Protein AF-A0A4U6CGH5-F1 (afdb_monomer)

Radius of gyration: 20.41 Å; Cα contacts (8 Å, |Δi|>4): 209; chains: 1; bounding box: 40×56×72 Å

Secondary structure (DSSP, 8-state):
--------------------GGG-EEEE-TTSS-EEEE-SS-EESSTTEEEEETT----SSSEEEEEEEEEEEEETTEEEEEEEEEEEEEE-SSS-SEEEEEETTPPPEEEEETT-

Foldseek 3Di:
DDDDDDDDPPPPPPDPLPFAPVVADWWAFPVNPWIWGQDPQGIATDPFKDWDWPVDGDRDQFDKTKIWIWGWDDDPPDIDTHDTWIKIWGGDDDPPQWIWIAIHPRDTTIIGHPVD

Nearest PDB structures (foldseek):
  2p0w-assembly1_A  TM=4.109E-01  e=3.670E+00  Homo sapiens

Mean predicted aligned error: 9.5 Å

Sequence (116 aa):
MTYAVVIIALLMGTLPAAAAAWLDGEWCDPRKEERLLIDGYGLGFNEHTICEWSQGRPGGETFDTTASCANVYQNGDETVRMDERTVRLRAEGASVETIFVSVGDGEPVPFARCDG

Solvent-accessible surface area (backbone atoms only — not comparable to full-atom values): 6967 Å² total; per-residue (Å²): 139,84,84,83,83,82,82,82,77,80,79,79,73,80,71,76,78,66,63,35,69,88,65,47,47,56,28,18,36,90,81,67,81,48,45,39,42,28,53,99,86,40,44,31,63,51,102,39,34,51,32,45,57,75,81,56,78,69,53,59,57,57,46,76,50,45,25,50,29,28,37,51,45,79,59,87,97,42,81,46,78,44,76,78,40,48,34,40,44,35,30,85,44,95,75,68,62,51,37,35,40,21,57,62,93,46,76,72,43,59,24,28,50,61,93,106

Structure (mmCIF, N/CA/C/O backbone):
data_AF-A0A4U6CGH5-F1
#
_entry.id   AF-A0A4U6CGH5-F1
#
loop_
_atom_site.group_PDB
_atom_site.id
_atom_site.type_symbol
_atom_site.label_atom_id
_atom_site.label_alt_id
_atom_site.label_comp_id
_atom_site.label_asym_id
_atom_site.label_entity_id
_atom_site.label_seq_id
_atom_site.pdbx_PDB_ins_code
_atom_site.Cartn_x
_atom_site.Cartn_y
_atom_site.Cartn_z
_atom_site.occupancy
_atom_site.B_iso_or_equiv
_atom_si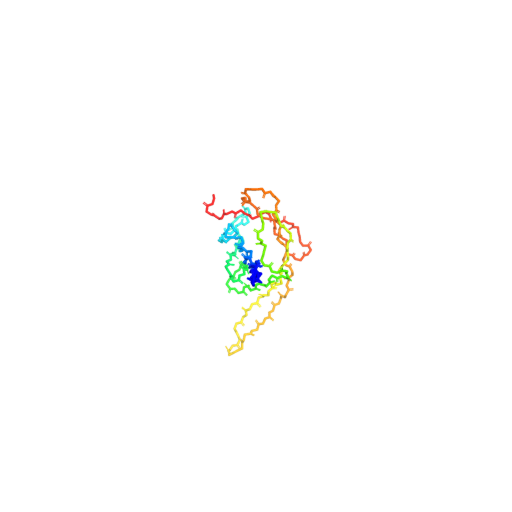te.auth_seq_id
_atom_site.auth_comp_id
_atom_site.auth_asym_id
_atom_site.auth_atom_id
_atom_site.pdbx_PDB_model_num
ATOM 1 N N . MET A 1 1 ? -22.489 -44.565 -46.464 1.00 44.12 1 MET A N 1
ATOM 2 C CA . MET A 1 1 ? -21.392 -43.579 -46.385 1.00 44.12 1 MET A CA 1
ATOM 3 C C . MET A 1 1 ? -21.778 -42.603 -45.293 1.00 44.12 1 MET A C 1
ATOM 5 O O . MET A 1 1 ? -22.687 -41.814 -45.503 1.00 44.12 1 MET A O 1
ATOM 9 N N . THR A 1 2 ? -21.204 -42.755 -44.103 1.00 47.91 2 THR A N 1
ATOM 10 C CA . THR A 1 2 ? -21.600 -41.992 -42.911 1.00 47.91 2 THR A CA 1
ATOM 11 C C . THR A 1 2 ? -20.421 -41.113 -42.526 1.00 47.91 2 THR A C 1
ATOM 13 O O . THR A 1 2 ? -19.368 -41.630 -42.163 1.00 47.91 2 THR A O 1
ATOM 16 N N . TYR A 1 3 ? -20.573 -39.798 -42.670 1.00 48.09 3 TYR A N 1
ATOM 17 C CA . TYR A 1 3 ? -19.563 -38.823 -42.271 1.00 48.09 3 TYR A CA 1
ATOM 18 C C . TYR A 1 3 ? -19.736 -38.531 -40.778 1.00 48.09 3 TYR A C 1
ATOM 20 O O . TYR A 1 3 ? -20.757 -37.984 -40.369 1.00 48.09 3 TYR A O 1
ATOM 28 N N . ALA A 1 4 ? -18.757 -38.919 -39.964 1.00 50.69 4 ALA A N 1
ATOM 29 C CA . ALA A 1 4 ? -18.673 -38.493 -38.573 1.00 50.69 4 ALA A CA 1
ATOM 30 C C . ALA A 1 4 ? -18.013 -37.108 -38.527 1.00 50.69 4 ALA A C 1
ATOM 32 O O . ALA A 1 4 ? -16.835 -36.965 -38.850 1.00 50.69 4 ALA A O 1
ATOM 33 N N . VAL A 1 5 ? -18.779 -36.083 -38.152 1.00 58.16 5 VAL A N 1
ATOM 34 C CA . VAL A 1 5 ? -18.254 -34.747 -37.849 1.00 58.16 5 VAL A CA 1
ATOM 35 C C . VAL A 1 5 ? -17.767 -34.763 -36.403 1.00 58.16 5 VAL A C 1
ATOM 37 O O . VAL A 1 5 ? -18.566 -34.877 -35.477 1.00 58.16 5 VAL A O 1
ATOM 40 N N . VAL A 1 6 ? -16.452 -34.675 -36.205 1.00 55.59 6 VAL A N 1
ATOM 41 C CA . VAL A 1 6 ? -15.850 -34.485 -34.881 1.00 55.59 6 VAL A CA 1
ATOM 42 C C . VAL A 1 6 ? -15.797 -32.984 -34.608 1.00 55.59 6 VAL A C 1
ATOM 44 O O . VAL A 1 6 ? -15.007 -32.265 -35.213 1.00 55.59 6 VAL A O 1
ATOM 47 N N . ILE A 1 7 ? -16.657 -32.503 -33.710 1.00 61.62 7 ILE A N 1
ATOM 48 C CA . ILE A 1 7 ? -16.594 -31.135 -33.186 1.00 61.62 7 ILE A CA 1
ATOM 49 C C . ILE A 1 7 ? -15.594 -31.144 -32.027 1.00 61.62 7 ILE A C 1
ATOM 51 O O . ILE A 1 7 ? -15.894 -31.644 -30.944 1.00 61.62 7 ILE A O 1
ATOM 55 N N . ILE A 1 8 ? -14.392 -30.616 -32.257 1.00 59.19 8 ILE A N 1
ATOM 56 C CA . ILE A 1 8 ? -13.414 -30.366 -31.193 1.00 59.19 8 ILE A CA 1
ATOM 57 C C . ILE A 1 8 ? -13.818 -29.057 -30.513 1.00 59.19 8 ILE A C 1
ATOM 59 O O . ILE A 1 8 ? -13.588 -27.971 -31.041 1.00 59.19 8 ILE A O 1
ATOM 63 N N . ALA A 1 9 ? -14.449 -29.162 -29.347 1.00 57.78 9 ALA A N 1
ATOM 64 C CA . ALA A 1 9 ? -14.668 -28.022 -28.470 1.00 57.78 9 ALA A CA 1
ATOM 65 C C . ALA A 1 9 ? -13.324 -27.627 -27.836 1.00 57.78 9 ALA A C 1
ATOM 67 O O . ALA A 1 9 ? -12.821 -28.321 -26.952 1.00 57.78 9 ALA A O 1
ATOM 68 N N . LEU A 1 10 ? -12.725 -26.524 -28.298 1.00 59.91 10 LEU A N 1
ATOM 69 C CA . LEU A 1 10 ? -11.630 -25.879 -27.577 1.00 59.91 10 LEU A CA 1
ATOM 70 C C . LEU A 1 10 ? -12.188 -25.304 -26.270 1.00 59.91 10 LEU A C 1
ATOM 72 O O . LEU A 1 10 ? -12.779 -24.226 -26.247 1.00 59.91 10 LEU A O 1
ATOM 76 N N . LEU A 1 11 ? -11.981 -26.033 -25.176 1.00 59.84 11 LEU A N 1
ATOM 77 C CA . LEU A 1 11 ? -12.036 -25.497 -23.822 1.00 59.84 11 LEU A CA 1
ATOM 78 C C . LEU A 1 11 ? -10.886 -24.491 -23.681 1.00 59.84 11 LEU A C 1
ATOM 80 O O . LEU A 1 11 ? -9.773 -24.853 -23.304 1.00 59.84 11 LEU A O 1
ATOM 84 N N . MET A 1 12 ? -11.138 -23.228 -24.024 1.00 57.78 12 MET A N 1
ATOM 85 C CA . MET A 1 12 ? -10.270 -22.121 -23.627 1.00 57.78 12 MET A CA 1
ATOM 86 C C . MET A 1 12 ? -10.426 -21.937 -22.116 1.00 57.78 12 MET A C 1
ATOM 88 O O . MET A 1 12 ? -11.230 -21.134 -21.651 1.00 57.78 12 MET A O 1
ATOM 92 N N . GLY A 1 13 ? -9.708 -22.753 -21.345 1.00 49.28 13 GLY A N 1
ATOM 93 C CA . GLY A 1 13 ? -9.564 -22.548 -19.913 1.00 49.28 13 GLY A CA 1
ATOM 94 C C . GLY A 1 13 ? -8.902 -21.195 -19.689 1.00 49.28 13 GLY A C 1
ATOM 95 O O . GLY A 1 13 ? -7.764 -20.983 -20.103 1.00 49.28 13 GLY A O 1
ATOM 96 N N . THR A 1 14 ? -9.622 -20.269 -19.062 1.00 56.81 14 THR A N 1
ATOM 97 C CA . THR A 1 14 ? -9.042 -19.040 -18.529 1.00 56.81 14 THR A CA 1
ATOM 98 C C . THR A 1 14 ? -8.026 -19.449 -17.470 1.00 56.81 14 THR A C 1
ATOM 100 O O . THR A 1 14 ? -8.405 -19.882 -16.381 1.00 56.81 14 THR A O 1
ATOM 103 N N . LEU A 1 15 ? -6.738 -19.386 -17.803 1.00 53.56 15 LEU A N 1
ATOM 104 C CA . LEU A 1 15 ? -5.689 -19.551 -16.806 1.00 53.56 15 LEU A CA 1
ATOM 105 C C . LEU A 1 15 ? -5.895 -18.468 -15.738 1.00 53.56 15 LEU A C 1
ATOM 107 O O . LEU A 1 15 ? -6.133 -17.313 -16.105 1.00 53.56 15 LEU A O 1
ATOM 111 N N . PRO A 1 16 ? -5.840 -18.811 -14.439 1.00 55.09 16 PRO A N 1
ATOM 112 C CA . PRO A 1 16 ? -5.850 -17.795 -13.403 1.00 55.09 16 PRO A CA 1
ATOM 113 C C . PRO A 1 16 ? -4.658 -16.881 -13.675 1.00 55.09 16 PRO A C 1
ATOM 115 O O . PRO A 1 16 ? -3.531 -17.359 -13.820 1.00 55.09 16 PRO A O 1
ATOM 118 N N . ALA A 1 17 ? -4.916 -15.580 -13.814 1.00 55.75 17 ALA A N 1
ATOM 119 C CA . ALA A 1 17 ? -3.850 -14.597 -13.876 1.00 55.75 17 ALA A CA 1
ATOM 120 C C . ALA A 1 17 ? -3.008 -14.797 -12.614 1.00 55.75 17 ALA A C 1
ATOM 122 O O . ALA A 1 17 ? -3.509 -14.620 -11.503 1.00 55.75 17 ALA A O 1
ATOM 123 N N . ALA A 1 18 ? -1.775 -15.275 -12.783 1.00 60.00 18 ALA A N 1
ATOM 124 C CA . ALA A 1 18 ? -0.874 -15.465 -11.666 1.00 60.00 18 ALA A CA 1
ATOM 125 C C . ALA A 1 18 ? -0.716 -14.103 -10.989 1.00 60.00 18 ALA A C 1
ATOM 127 O O . ALA A 1 18 ? -0.261 -13.144 -11.615 1.00 60.00 18 ALA A O 1
ATOM 128 N N . ALA A 1 19 ? -1.164 -14.007 -9.739 1.00 65.06 19 ALA A N 1
ATOM 129 C CA . ALA A 1 19 ? -0.911 -12.839 -8.917 1.00 65.06 19 ALA A CA 1
ATOM 130 C C . ALA A 1 19 ? 0.594 -12.536 -8.928 1.00 65.06 19 ALA A C 1
ATOM 132 O O . ALA A 1 19 ? 1.412 -13.458 -8.942 1.00 65.06 19 ALA A O 1
ATOM 133 N N . ALA A 1 20 ? 0.956 -11.253 -8.938 1.00 77.25 20 ALA A N 1
ATOM 134 C CA . ALA A 1 20 ? 2.343 -10.811 -9.000 1.00 77.25 20 ALA A CA 1
ATOM 135 C C . ALA A 1 20 ? 3.150 -11.323 -7.792 1.00 77.25 20 ALA A C 1
ATOM 137 O O . ALA A 1 20 ? 3.164 -10.680 -6.743 1.00 77.25 20 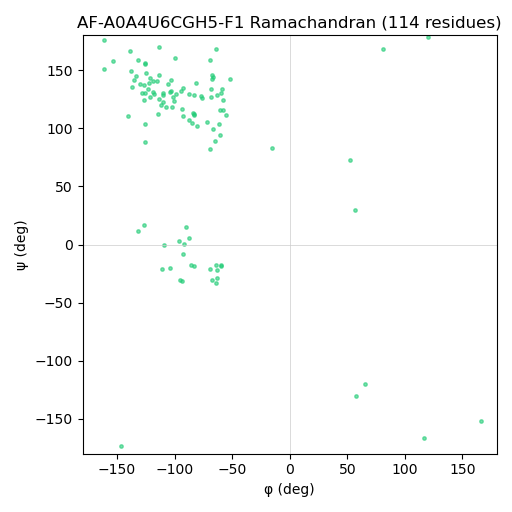ALA A O 1
ATOM 138 N N . ALA A 1 21 ? 3.830 -12.465 -7.934 1.00 83.38 21 ALA A N 1
ATOM 139 C CA . ALA A 1 21 ? 4.712 -13.019 -6.901 1.00 83.38 21 ALA A CA 1
ATOM 140 C C . ALA A 1 21 ? 5.893 -12.082 -6.606 1.00 83.38 21 ALA A C 1
ATOM 142 O O . ALA A 1 21 ? 6.388 -12.012 -5.488 1.00 83.38 21 ALA A O 1
ATOM 143 N N . TRP A 1 22 ? 6.309 -11.298 -7.605 1.00 85.62 22 TRP A N 1
ATOM 144 C CA . TRP A 1 22 ? 7.342 -10.280 -7.446 1.00 85.62 22 TRP A CA 1
ATOM 145 C C . TRP A 1 22 ? 6.941 -9.164 -6.480 1.00 85.62 22 TRP A C 1
ATOM 147 O O . TRP A 1 22 ? 7.825 -8.442 -6.048 1.00 85.62 22 TRP A O 1
ATOM 157 N N . LEU A 1 23 ? 5.654 -8.989 -6.160 1.00 89.25 23 LEU A N 1
ATOM 158 C CA . LEU A 1 23 ? 5.183 -7.958 -5.232 1.00 89.25 23 LEU A CA 1
ATOM 159 C C . LEU A 1 23 ? 5.253 -8.433 -3.766 1.00 89.25 23 LEU A C 1
ATOM 161 O O . LEU A 1 23 ? 5.256 -7.606 -2.856 1.00 89.25 23 LEU A O 1
ATOM 165 N N . ASP A 1 24 ? 5.367 -9.745 -3.530 1.00 91.19 24 ASP A N 1
ATOM 166 C CA . ASP A 1 24 ? 5.417 -10.323 -2.184 1.00 91.19 24 ASP A CA 1
ATOM 167 C C . ASP A 1 24 ? 6.694 -9.943 -1.432 1.00 91.19 24 ASP A C 1
ATOM 169 O O . ASP A 1 24 ? 7.769 -9.827 -2.021 1.00 91.19 24 ASP A O 1
ATOM 173 N N . GLY A 1 25 ? 6.589 -9.777 -0.117 1.00 92.06 25 GLY A N 1
ATOM 174 C CA . GLY A 1 25 ? 7.692 -9.506 0.802 1.00 92.06 25 GLY A CA 1
ATOM 175 C C . GLY A 1 25 ? 7.585 -8.152 1.499 1.00 92.06 25 GLY A C 1
ATOM 176 O O . GLY A 1 25 ? 6.538 -7.502 1.493 1.00 92.06 25 GLY A O 1
ATOM 177 N N . GLU A 1 26 ? 8.690 -7.748 2.123 1.00 94.38 26 GLU A N 1
ATOM 178 C CA . GLU A 1 26 ? 8.777 -6.509 2.893 1.00 94.38 26 GLU A CA 1
ATOM 179 C C . GLU A 1 26 ? 9.272 -5.348 2.026 1.00 94.38 26 GLU A C 1
ATOM 181 O O . GLU A 1 26 ? 10.248 -5.458 1.271 1.00 94.38 26 GLU A O 1
ATOM 186 N N . TRP A 1 27 ? 8.589 -4.220 2.172 1.00 94.12 27 TRP A N 1
ATOM 187 C CA . TRP A 1 27 ? 8.908 -2.955 1.542 1.00 94.12 27 TRP A CA 1
ATOM 188 C C . TRP A 1 27 ? 9.077 -1.894 2.629 1.00 94.12 27 TRP A C 1
ATOM 190 O O . TRP A 1 27 ? 8.253 -1.801 3.534 1.00 94.12 27 TRP A O 1
ATOM 200 N N . CYS A 1 28 ? 10.131 -1.096 2.552 1.00 94.69 28 CYS A N 1
ATOM 201 C CA . CYS A 1 28 ? 10.492 -0.105 3.555 1.00 94.69 28 CYS A CA 1
ATOM 202 C C . CYS A 1 28 ? 10.479 1.289 2.936 1.00 94.69 28 CYS A C 1
ATOM 204 O O . CYS A 1 28 ? 10.932 1.475 1.802 1.00 94.69 28 CYS A O 1
ATOM 206 N N . ASP A 1 29 ? 9.998 2.267 3.697 1.00 93.75 29 ASP A N 1
ATOM 207 C CA . ASP A 1 29 ? 10.149 3.674 3.345 1.00 93.75 29 ASP A CA 1
ATOM 208 C C . ASP A 1 29 ? 11.645 4.084 3.351 1.00 93.75 29 ASP A C 1
ATOM 210 O O . ASP A 1 29 ? 12.499 3.355 3.877 1.00 93.75 29 ASP A O 1
ATOM 214 N N . PRO A 1 30 ? 12.012 5.266 2.820 1.00 91.19 30 PRO A N 1
ATOM 215 C CA . PRO A 1 30 ? 13.413 5.672 2.703 1.00 91.19 30 PRO A CA 1
ATOM 216 C C . PRO A 1 30 ? 14.123 5.824 4.052 1.00 91.19 30 PRO A C 1
ATOM 218 O O . PRO A 1 30 ? 15.354 5.786 4.103 1.00 91.19 30 PRO A O 1
ATOM 221 N N . ARG A 1 31 ? 13.371 6.019 5.143 1.00 92.06 31 ARG A N 1
ATOM 222 C CA . ARG A 1 31 ? 13.907 6.159 6.501 1.00 92.06 31 ARG A CA 1
ATOM 223 C C . ARG A 1 31 ? 13.959 4.830 7.258 1.00 92.06 31 ARG A C 1
ATOM 225 O O . ARG A 1 31 ? 14.570 4.794 8.324 1.00 92.06 31 ARG A O 1
ATOM 232 N N . LYS A 1 32 ? 13.385 3.751 6.710 1.00 86.62 32 LYS A N 1
ATOM 233 C CA . LYS A 1 32 ? 13.210 2.443 7.367 1.00 86.62 32 LYS A CA 1
ATOM 234 C C . LYS A 1 32 ? 12.438 2.538 8.694 1.00 86.62 32 LYS A C 1
ATOM 236 O O . LYS A 1 32 ? 12.668 1.752 9.611 1.00 86.62 32 LYS A O 1
ATOM 241 N N . GLU A 1 33 ? 11.551 3.521 8.801 1.00 89.81 33 GLU A N 1
ATOM 242 C CA . GLU A 1 33 ? 10.665 3.746 9.946 1.00 89.81 33 GLU A CA 1
ATOM 243 C C . GLU A 1 33 ? 9.308 3.065 9.737 1.00 89.81 33 GLU A C 1
ATOM 245 O O . GLU A 1 33 ? 8.700 2.591 10.698 1.00 89.81 33 GLU A O 1
ATOM 250 N N . GLU A 1 34 ? 8.858 2.966 8.486 1.00 90.44 34 GLU A N 1
ATOM 251 C CA . GLU A 1 34 ? 7.627 2.294 8.097 1.00 90.44 34 GLU A CA 1
ATOM 252 C C . GLU A 1 34 ? 7.928 1.086 7.215 1.00 90.44 34 GLU A C 1
ATOM 254 O O . GLU A 1 34 ? 8.788 1.106 6.331 1.00 90.44 34 GLU A O 1
ATOM 259 N N . ARG A 1 35 ? 7.171 0.016 7.453 1.00 92.88 35 ARG A N 1
ATOM 260 C CA . ARG A 1 35 ? 7.283 -1.233 6.714 1.00 92.88 35 ARG A CA 1
ATOM 261 C C . ARG A 1 35 ? 5.918 -1.655 6.210 1.00 92.88 35 ARG A C 1
ATOM 263 O O . ARG A 1 35 ? 4.963 -1.736 6.971 1.00 92.88 35 ARG A O 1
ATOM 270 N N . LEU A 1 36 ? 5.863 -1.964 4.929 1.00 93.00 36 LEU A N 1
ATOM 271 C CA . LEU A 1 36 ? 4.723 -2.527 4.240 1.00 93.00 36 LEU A CA 1
ATOM 272 C C . LEU A 1 36 ? 5.028 -3.994 3.933 1.00 93.00 36 LEU A C 1
ATOM 274 O O . LEU A 1 36 ? 5.968 -4.305 3.203 1.00 93.00 36 LEU A O 1
ATOM 278 N N . LEU A 1 37 ? 4.231 -4.896 4.490 1.00 93.19 37 LEU A N 1
ATOM 279 C CA . LEU A 1 37 ? 4.249 -6.310 4.146 1.00 93.19 37 LEU A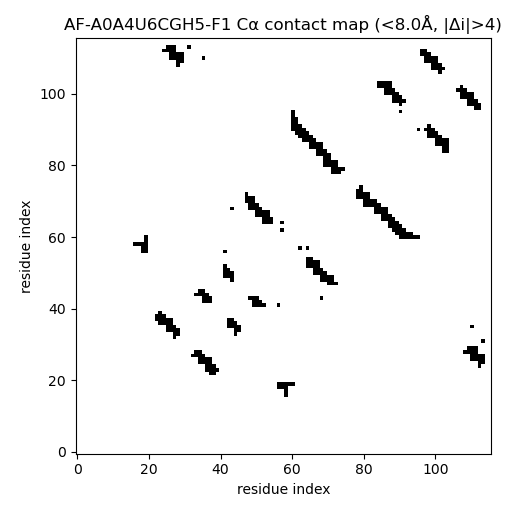 CA 1
ATOM 280 C C . LEU A 1 37 ? 3.186 -6.564 3.080 1.00 93.19 37 LEU A C 1
ATOM 282 O O . LEU A 1 37 ? 2.045 -6.128 3.238 1.00 93.19 37 LEU A O 1
ATOM 286 N N . ILE A 1 38 ? 3.551 -7.273 2.014 1.00 92.06 38 ILE A N 1
ATOM 287 C CA . ILE A 1 38 ? 2.616 -7.738 0.989 1.00 92.06 38 ILE A CA 1
ATOM 288 C C . ILE A 1 38 ? 2.776 -9.250 0.827 1.00 92.06 38 ILE A C 1
ATOM 290 O O . ILE A 1 38 ? 3.892 -9.737 0.664 1.00 92.06 38 ILE A O 1
ATOM 294 N N . ASP A 1 39 ? 1.673 -9.994 0.847 1.00 88.94 39 ASP A N 1
ATOM 295 C CA . ASP A 1 39 ? 1.668 -11.447 0.666 1.00 88.94 39 ASP A CA 1
ATOM 296 C C . ASP A 1 39 ? 0.403 -11.942 -0.065 1.00 88.94 39 ASP A C 1
ATOM 298 O O . ASP A 1 39 ? -0.424 -11.161 -0.549 1.00 88.94 39 ASP A O 1
ATOM 302 N N . GLY A 1 40 ? 0.236 -13.264 -0.157 1.00 82.00 40 GL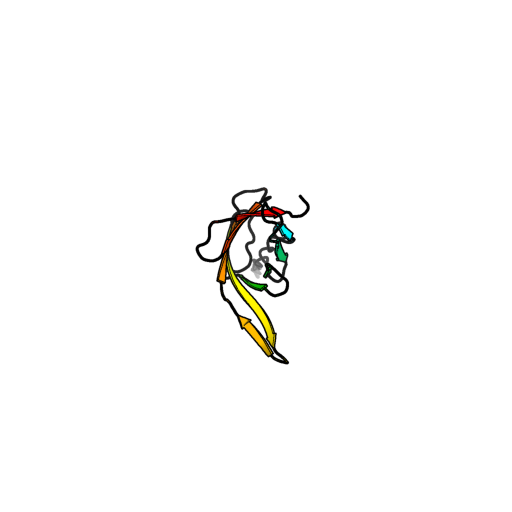Y A N 1
ATOM 303 C CA . GLY A 1 40 ? -0.919 -13.884 -0.810 1.00 82.00 40 GLY A CA 1
ATOM 304 C C . GLY A 1 40 ? -2.283 -13.529 -0.197 1.00 82.00 40 GLY A C 1
ATOM 305 O O . GLY A 1 40 ? -3.296 -13.709 -0.873 1.00 82.00 40 GLY A O 1
ATOM 306 N N . TYR A 1 41 ? -2.326 -13.017 1.035 1.00 80.38 41 TYR A N 1
ATOM 307 C CA . TYR A 1 41 ? -3.554 -12.624 1.727 1.00 80.38 41 TYR A CA 1
ATOM 308 C C . TYR A 1 41 ? -3.866 -11.137 1.574 1.00 80.38 41 TYR A C 1
ATOM 310 O O . TYR A 1 41 ? -5.040 -10.767 1.549 1.00 80.38 41 TYR A O 1
ATOM 318 N N . GLY A 1 42 ? -2.857 -10.277 1.439 1.00 86.56 42 GLY A N 1
ATOM 319 C CA . GLY A 1 42 ? -3.102 -8.846 1.322 1.00 86.56 42 GLY A CA 1
ATOM 320 C C . GLY A 1 42 ? -1.866 -7.987 1.518 1.00 86.56 42 GLY A C 1
ATOM 321 O O . GLY A 1 42 ? -0.747 -8.392 1.216 1.00 86.56 42 GLY A O 1
ATOM 322 N N . LEU A 1 43 ? -2.104 -6.769 1.997 1.00 91.12 43 LEU A N 1
ATOM 323 C CA . LEU A 1 43 ? -1.057 -5.847 2.422 1.00 91.12 43 LEU A CA 1
ATOM 324 C C . LEU A 1 43 ? -1.309 -5.380 3.862 1.00 91.12 43 LEU A C 1
ATOM 326 O O . LEU A 1 43 ? -2.448 -5.399 4.331 1.00 91.12 43 LEU A O 1
ATOM 330 N N . GLY A 1 44 ? -0.261 -4.952 4.561 1.00 91.94 44 GLY A N 1
ATOM 331 C CA . GLY A 1 44 ? -0.355 -4.453 5.933 1.00 91.94 44 GLY A CA 1
ATOM 332 C C . GLY A 1 44 ? 0.865 -3.630 6.339 1.00 91.94 44 GLY A C 1
ATOM 333 O O . GLY A 1 44 ? 1.963 -3.848 5.838 1.00 91.94 44 GLY A O 1
ATOM 334 N N . PHE A 1 45 ? 0.670 -2.672 7.246 1.00 88.56 45 PHE A N 1
ATOM 335 C CA . PHE A 1 45 ? 1.725 -1.749 7.703 1.00 88.56 45 PHE A CA 1
ATOM 336 C C . PHE A 1 45 ? 2.278 -2.091 9.098 1.00 88.56 45 PHE A C 1
ATOM 338 O O . PHE A 1 45 ? 3.349 -1.637 9.490 1.00 88.56 45 PHE A O 1
ATOM 345 N N . ASN A 1 46 ? 1.527 -2.856 9.890 1.00 82.06 46 ASN A N 1
ATOM 346 C CA . ASN A 1 46 ? 1.906 -3.326 11.223 1.00 82.06 46 ASN A CA 1
ATOM 347 C C . ASN A 1 46 ? 1.028 -4.529 11.616 1.00 82.06 46 ASN A C 1
ATOM 349 O O . ASN A 1 46 ? 0.091 -4.866 10.894 1.00 82.06 46 ASN A O 1
ATOM 353 N N . GLU A 1 47 ? 1.298 -5.141 12.773 1.00 79.50 47 GLU A N 1
ATOM 354 C CA . GLU A 1 47 ? 0.590 -6.337 13.276 1.00 79.50 47 GLU A CA 1
ATOM 355 C C . GLU A 1 47 ? -0.922 -6.142 13.480 1.00 79.50 47 GLU A C 1
ATOM 357 O O . GLU A 1 47 ? -1.672 -7.113 13.547 1.00 79.50 47 GLU A O 1
ATOM 362 N N . HIS A 1 48 ? -1.379 -4.893 13.560 1.00 86.25 48 HIS A N 1
ATOM 363 C CA . HIS A 1 48 ? -2.774 -4.543 13.795 1.00 86.25 48 HIS A CA 1
ATOM 364 C C . HIS A 1 48 ? -3.457 -3.953 12.562 1.00 86.25 48 HIS A C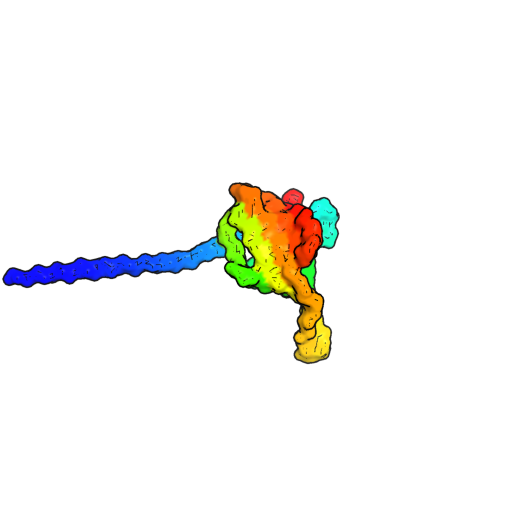 1
ATOM 366 O O . HIS A 1 48 ? -4.630 -3.623 12.645 1.00 86.25 48 HIS A O 1
ATOM 372 N N . THR A 1 49 ? -2.776 -3.799 11.425 1.00 88.69 49 THR A N 1
ATOM 373 C CA . THR A 1 49 ? -3.375 -3.213 10.219 1.00 88.69 49 THR A CA 1
ATOM 374 C C . THR A 1 49 ? -3.733 -4.313 9.235 1.00 88.69 49 THR A C 1
ATOM 376 O O . THR A 1 49 ? -2.848 -4.992 8.721 1.00 88.69 49 THR A O 1
ATOM 379 N N . ILE A 1 50 ? -5.021 -4.439 8.920 1.00 86.88 50 ILE A N 1
ATOM 380 C CA . ILE A 1 50 ? -5.513 -5.340 7.875 1.00 86.88 50 ILE A CA 1
ATOM 381 C C . ILE A 1 50 ? -6.017 -4.493 6.715 1.00 86.88 50 ILE A C 1
ATOM 383 O O . ILE A 1 50 ? -6.824 -3.583 6.919 1.00 86.88 50 ILE A O 1
ATOM 387 N N . CYS A 1 51 ? -5.574 -4.810 5.502 1.00 91.62 51 CYS A N 1
ATOM 388 C CA . CYS A 1 51 ? -6.019 -4.137 4.292 1.00 91.62 51 CYS A CA 1
ATOM 389 C C . CYS A 1 51 ? -6.655 -5.105 3.301 1.00 91.62 51 CYS A C 1
ATOM 391 O O . CYS A 1 51 ? -6.192 -6.229 3.117 1.00 91.62 51 CYS A O 1
ATOM 393 N N . GLU A 1 52 ? -7.686 -4.627 2.617 1.00 91.19 52 GLU A N 1
ATOM 394 C CA . GLU A 1 52 ? -8.391 -5.355 1.568 1.00 91.19 52 GLU A CA 1
ATOM 395 C C . GLU A 1 52 ? -8.254 -4.618 0.235 1.00 91.19 52 GLU A C 1
ATOM 397 O O . GLU A 1 52 ? -8.508 -3.417 0.163 1.00 91.19 52 GLU A O 1
ATOM 402 N N . TRP A 1 53 ? -7.845 -5.319 -0.825 1.00 91.38 53 TRP A N 1
ATOM 403 C CA . TRP A 1 53 ? -7.708 -4.732 -2.161 1.00 91.38 53 TRP A CA 1
ATOM 404 C C . TRP A 1 53 ? -9.071 -4.358 -2.752 1.00 91.38 53 TRP A C 1
ATOM 406 O O . TRP A 1 53 ? -9.928 -5.222 -2.922 1.00 91.38 53 TRP A O 1
ATOM 416 N N . SER A 1 54 ? -9.241 -3.112 -3.192 1.00 90.25 54 SER A N 1
ATOM 417 C CA . SER A 1 54 ? -10.511 -2.625 -3.751 1.00 90.25 54 SER A CA 1
ATOM 418 C C . SER A 1 54 ? -10.875 -3.265 -5.096 1.00 90.25 54 SER A C 1
ATOM 420 O O . SER A 1 54 ? -12.049 -3.384 -5.437 1.00 90.25 54 SER A O 1
ATOM 422 N N . GLN A 1 55 ? -9.870 -3.633 -5.898 1.00 87.69 55 GLN A N 1
ATOM 423 C CA . GLN A 1 55 ? -10.040 -4.163 -7.261 1.00 87.69 55 GLN A CA 1
ATOM 424 C C . GLN A 1 55 ? -9.326 -5.508 -7.458 1.00 87.69 55 GLN A C 1
ATOM 426 O O . GLN A 1 55 ? -9.096 -5.945 -8.585 1.00 87.69 55 GLN A O 1
ATOM 431 N N . GLY A 1 56 ? -8.974 -6.166 -6.352 1.00 88.38 56 GLY A N 1
ATOM 432 C CA . GLY A 1 56 ? -8.099 -7.330 -6.354 1.00 88.38 56 GLY A CA 1
ATOM 433 C C . GLY A 1 56 ? -6.617 -6.963 -6.439 1.00 88.38 56 GLY A C 1
ATOM 434 O O . GLY A 1 56 ? -6.223 -5.818 -6.678 1.00 88.38 56 GLY A O 1
ATOM 435 N N . ARG A 1 57 ? -5.782 -7.971 -6.191 1.00 89.44 57 ARG A N 1
ATOM 436 C CA . ARG A 1 57 ? -4.328 -7.829 -6.176 1.00 89.44 57 ARG A CA 1
ATOM 437 C C . ARG A 1 57 ? -3.793 -7.540 -7.591 1.00 89.44 57 ARG A C 1
ATOM 439 O O . ARG A 1 57 ? -4.179 -8.247 -8.525 1.00 89.44 57 ARG A O 1
ATOM 446 N N . PRO A 1 58 ? -2.883 -6.565 -7.772 1.00 89.25 58 PRO A N 1
ATOM 447 C CA . PRO A 1 58 ?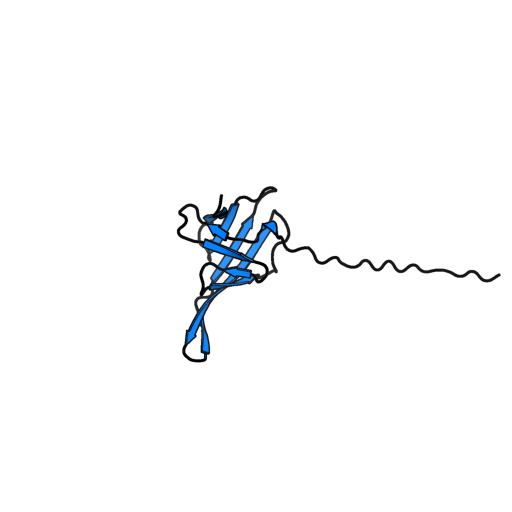 -2.295 -6.287 -9.079 1.00 89.25 58 PRO A CA 1
ATOM 448 C C . PRO A 1 58 ? -1.417 -7.453 -9.566 1.00 89.25 58 PRO A C 1
ATOM 450 O O . PRO A 1 58 ? -0.749 -8.125 -8.780 1.00 89.25 58 PRO A O 1
ATOM 453 N N . GLY A 1 59 ? -1.439 -7.704 -10.879 1.00 85.75 59 GLY A N 1
ATOM 454 C CA . GLY A 1 59 ? -0.677 -8.786 -11.523 1.00 85.75 59 GLY A CA 1
ATOM 455 C C . GLY A 1 59 ? 0.481 -8.326 -12.416 1.00 85.75 59 GLY A C 1
ATOM 456 O O . GLY A 1 59 ? 1.388 -9.109 -12.679 1.00 85.75 59 GLY A O 1
ATOM 457 N N . GLY A 1 60 ? 0.464 -7.078 -12.890 1.00 85.75 60 GLY A N 1
ATOM 458 C CA . GLY A 1 60 ? 1.489 -6.526 -13.785 1.00 85.75 60 GLY A 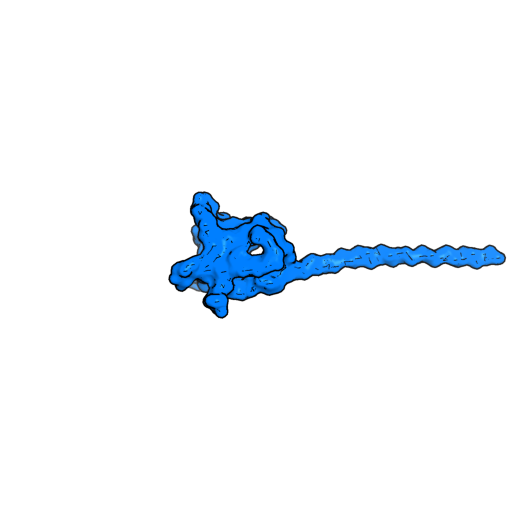CA 1
ATOM 459 C C . GLY A 1 60 ? 2.517 -5.671 -13.050 1.00 85.75 60 GLY A C 1
ATOM 460 O O . GLY A 1 60 ? 2.240 -5.184 -11.963 1.00 85.75 60 GLY A O 1
ATOM 461 N N . GLU A 1 61 ? 3.680 -5.459 -13.666 1.00 86.31 61 GLU A N 1
ATOM 462 C CA . GLU A 1 61 ? 4.773 -4.613 -13.145 1.00 86.31 61 GLU A CA 1
ATOM 463 C C . GLU A 1 61 ? 4.420 -3.113 -13.152 1.00 86.31 61 GLU A C 1
ATOM 465 O O . GLU A 1 61 ? 4.963 -2.316 -12.400 1.00 86.31 61 GLU A O 1
ATOM 470 N N . THR A 1 62 ? 3.442 -2.720 -13.969 1.00 89.12 62 THR A N 1
ATOM 471 C CA . THR A 1 62 ? 2.826 -1.391 -13.911 1.00 89.12 62 THR A CA 1
ATOM 472 C C . THR A 1 62 ? 1.407 -1.525 -13.391 1.00 89.12 62 THR A C 1
ATOM 474 O O . THR A 1 62 ? 0.594 -2.246 -13.977 1.00 89.12 62 THR A O 1
ATOM 477 N N . PHE A 1 63 ? 1.102 -0.831 -12.298 1.00 90.75 63 PHE A N 1
ATOM 478 C CA . PHE A 1 63 ? -0.230 -0.833 -11.709 1.00 90.75 63 PHE A CA 1
ATOM 479 C C . PHE A 1 63 ? -0.510 0.451 -10.932 1.00 90.75 63 PHE A C 1
ATOM 481 O O . PHE A 1 63 ? 0.397 1.138 -10.468 1.00 90.75 63 PHE A O 1
ATOM 488 N N . ASP A 1 64 ? -1.795 0.732 -10.757 1.00 92.88 64 ASP A N 1
ATOM 489 C CA . ASP A 1 64 ? -2.322 1.758 -9.867 1.00 92.88 64 ASP A CA 1
ATOM 490 C C . ASP A 1 64 ? -3.580 1.166 -9.228 1.00 92.88 64 ASP A C 1
ATOM 492 O O . ASP A 1 64 ? -4.545 0.861 -9.929 1.00 92.88 64 ASP A O 1
ATOM 496 N N . THR A 1 65 ? -3.522 0.883 -7.930 1.00 93.00 65 THR A N 1
ATOM 497 C CA . THR A 1 65 ? -4.598 0.200 -7.204 1.00 93.00 65 THR A CA 1
ATOM 498 C C . THR A 1 65 ? -4.811 0.835 -5.839 1.00 93.00 65 THR A C 1
ATOM 500 O O . THR A 1 65 ? -3.980 1.605 -5.348 1.00 93.00 65 THR A O 1
ATOM 503 N N . THR A 1 66 ? -5.930 0.500 -5.208 1.00 94.88 66 THR A N 1
ATOM 504 C CA . THR A 1 66 ? -6.240 0.925 -3.848 1.00 94.88 66 THR A CA 1
ATOM 505 C C . THR A 1 66 ? -6.566 -0.261 -2.955 1.00 94.88 66 THR A C 1
ATOM 507 O O . THR A 1 66 ? -7.007 -1.315 -3.417 1.00 94.88 66 THR A O 1
ATOM 510 N N . ALA A 1 67 ? -6.356 -0.069 -1.659 1.00 93.69 67 ALA A N 1
ATOM 511 C CA . ALA A 1 67 ? -6.803 -0.965 -0.613 1.00 93.69 67 ALA A CA 1
ATOM 512 C C . ALA A 1 67 ? -7.469 -0.179 0.518 1.00 93.69 67 ALA A C 1
ATOM 514 O O . ALA A 1 67 ? -7.049 0.930 0.853 1.00 93.69 67 ALA A O 1
ATOM 515 N N . SER A 1 68 ? -8.490 -0.768 1.124 1.00 92.94 68 SER A N 1
ATOM 516 C CA . SER A 1 68 ? -9.126 -0.261 2.334 1.00 92.94 68 SER A CA 1
ATOM 517 C C . SER A 1 68 ? -8.463 -0.905 3.542 1.00 92.94 68 SER A C 1
ATOM 519 O O . SER A 1 68 ? -8.603 -2.105 3.771 1.00 92.94 68 SER A O 1
ATOM 521 N N . CYS A 1 69 ? -7.728 -0.106 4.306 1.00 92.00 69 CYS A N 1
ATOM 522 C CA . CYS A 1 69 ? -7.015 -0.537 5.498 1.00 92.00 69 CYS A CA 1
ATOM 523 C C . CYS A 1 69 ? -7.758 -0.112 6.755 1.00 92.00 69 CYS A C 1
ATOM 525 O O . CYS A 1 69 ? -8.250 1.012 6.826 1.00 92.00 69 CYS A O 1
ATOM 527 N N . ALA A 1 70 ? -7.770 -0.978 7.760 1.00 91.06 70 ALA A N 1
ATOM 528 C CA . ALA A 1 70 ? -8.271 -0.664 9.087 1.00 91.06 70 ALA A CA 1
ATOM 529 C C . ALA A 1 70 ? -7.342 -1.235 10.155 1.00 91.06 70 ALA A C 1
ATOM 531 O O . ALA A 1 70 ? -6.723 -2.286 9.958 1.00 91.06 70 ALA A O 1
ATOM 532 N N . ASN A 1 71 ? -7.280 -0.554 11.294 1.00 89.56 71 ASN A N 1
ATOM 533 C CA . ASN A 1 71 ? -6.645 -1.099 12.480 1.00 89.56 71 ASN A CA 1
ATOM 534 C C . ASN A 1 71 ? -7.621 -2.045 13.189 1.00 89.56 71 ASN A C 1
ATOM 536 O O . ASN A 1 71 ? -8.817 -1.768 13.296 1.00 89.56 71 ASN A O 1
ATOM 540 N N . VAL A 1 72 ? -7.115 -3.167 13.676 1.00 88.00 72 VAL A N 1
ATOM 541 C CA . VAL A 1 72 ? -7.896 -4.225 14.300 1.00 88.00 72 VAL A CA 1
ATOM 542 C C . VAL A 1 72 ? -7.314 -4.534 15.672 1.00 88.00 72 VAL A C 1
ATOM 544 O O . VAL A 1 72 ? -6.131 -4.853 15.816 1.00 88.00 72 VAL A O 1
ATOM 547 N N . TYR A 1 73 ? -8.168 -4.449 16.687 1.00 86.31 73 TYR A N 1
ATOM 548 C CA . TYR A 1 73 ? -7.814 -4.652 18.088 1.00 86.31 73 TYR A CA 1
ATOM 549 C C . TYR A 1 73 ? -8.705 -5.722 18.711 1.00 86.31 73 TYR A C 1
ATOM 551 O O . TYR A 1 73 ? -9.879 -5.842 18.365 1.00 86.31 73 TYR A O 1
ATOM 559 N N . GLN A 1 74 ? -8.158 -6.480 19.659 1.00 88.00 74 GLN A N 1
ATOM 560 C CA . GLN A 1 74 ? -8.957 -7.371 20.500 1.00 88.00 74 GLN A CA 1
ATOM 561 C C . GLN A 1 74 ? -9.475 -6.598 21.715 1.00 88.00 74 GLN A C 1
ATOM 563 O O . GLN A 1 74 ? -8.700 -5.949 22.418 1.00 88.00 74 GLN A O 1
ATOM 568 N N . ASN A 1 75 ? -10.776 -6.686 21.970 1.00 85.38 75 ASN A N 1
ATOM 569 C CA . ASN A 1 75 ? -11.447 -6.127 23.135 1.00 85.38 75 ASN A CA 1
ATOM 570 C C . ASN A 1 75 ? -12.239 -7.236 23.839 1.00 85.38 75 ASN A C 1
ATOM 572 O O . ASN A 1 75 ? -13.409 -7.476 23.543 1.00 85.38 75 ASN A O 1
ATOM 576 N N . GLY A 1 76 ? -11.579 -7.948 24.754 1.00 89.12 76 GLY A N 1
ATOM 577 C CA . GLY A 1 76 ? -12.145 -9.161 25.346 1.00 89.12 76 GLY A CA 1
ATOM 578 C C . GLY A 1 76 ? -12.297 -10.256 24.289 1.00 89.12 76 GLY A C 1
ATOM 579 O O . GLY A 1 76 ? -11.307 -10.640 23.671 1.00 89.12 76 GLY A O 1
ATOM 580 N N . ASP A 1 77 ? -13.529 -10.719 24.077 1.00 91.50 77 ASP A N 1
ATOM 581 C CA . ASP A 1 77 ? -13.869 -11.736 23.070 1.00 91.50 77 ASP A CA 1
ATOM 582 C C . ASP A 1 77 ? -14.264 -11.127 21.706 1.00 91.50 77 ASP A C 1
ATOM 584 O O . ASP A 1 77 ? -14.598 -11.853 20.769 1.00 91.50 77 ASP A O 1
ATOM 588 N N . GLU A 1 78 ? -14.248 -9.796 21.580 1.00 87.50 78 GLU A N 1
ATOM 589 C CA . GLU A 1 78 ? -14.642 -9.081 20.365 1.00 87.50 78 GLU A CA 1
ATOM 590 C C . GLU A 1 78 ? -13.429 -8.534 19.610 1.00 87.50 78 GLU A C 1
ATOM 592 O O . GLU A 1 78 ? -12.517 -7.941 20.186 1.00 87.50 78 GLU A O 1
ATOM 597 N N . THR A 1 79 ? -13.451 -8.659 18.285 1.00 84.25 79 THR A N 1
ATOM 598 C CA . THR A 1 79 ? -12.498 -7.987 17.402 1.00 84.25 79 THR A CA 1
ATOM 599 C C . THR A 1 79 ? -13.095 -6.663 16.925 1.00 84.25 79 THR A C 1
ATOM 601 O O . THR A 1 79 ? -14.107 -6.645 16.226 1.00 84.25 79 THR A O 1
ATOM 604 N N . VAL A 1 80 ? -12.465 -5.548 17.295 1.00 86.94 80 VAL A N 1
ATOM 605 C CA . VAL A 1 80 ? -12.909 -4.189 16.965 1.00 86.94 80 VAL A CA 1
ATOM 606 C C . VAL A 1 80 ? -12.085 -3.649 15.802 1.00 86.94 80 VAL A C 1
ATOM 608 O O . VAL A 1 80 ? -10.856 -3.635 15.857 1.00 86.94 80 VAL A O 1
ATOM 611 N N . ARG A 1 81 ? -12.771 -3.177 14.757 1.00 87.75 81 ARG A N 1
ATOM 612 C CA . ARG A 1 81 ? -12.174 -2.532 13.580 1.00 87.75 81 ARG A CA 1
ATOM 613 C C . ARG A 1 81 ? -12.307 -1.012 13.714 1.00 87.75 81 ARG A C 1
ATOM 615 O O . ARG A 1 81 ? -13.413 -0.511 13.902 1.00 87.75 81 ARG A O 1
ATOM 622 N N . MET A 1 82 ? -11.189 -0.294 13.651 1.00 83.81 82 MET A N 1
ATOM 623 C CA . MET A 1 82 ? -11.099 1.162 13.820 1.00 83.81 82 MET A CA 1
ATOM 624 C C . MET A 1 82 ? -10.260 1.798 12.703 1.00 83.81 82 MET A C 1
ATOM 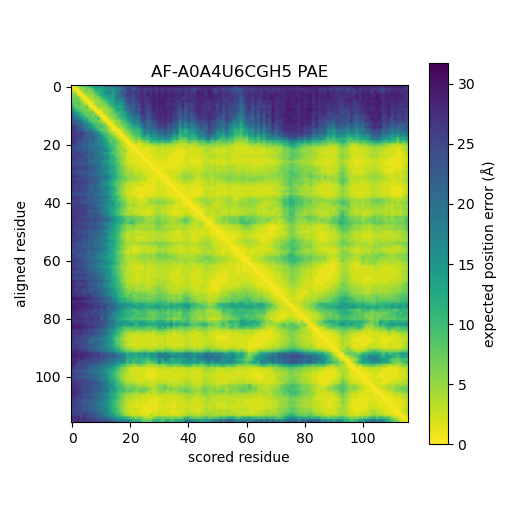626 O O . MET A 1 82 ? -9.443 1.126 12.077 1.00 83.81 82 MET A O 1
ATOM 630 N N . ASP A 1 83 ? -10.452 3.102 12.487 1.00 78.25 83 ASP A N 1
ATOM 631 C CA . ASP A 1 83 ? -9.661 3.950 11.582 1.00 78.25 83 ASP A CA 1
ATOM 632 C C . ASP A 1 83 ? -9.516 3.404 10.152 1.00 78.25 83 ASP A C 1
ATOM 634 O O . ASP A 1 83 ? -8.445 2.957 9.730 1.00 78.25 83 ASP A O 1
ATOM 638 N N . GLU A 1 84 ? -10.608 3.467 9.383 1.00 85.12 84 GLU A N 1
ATOM 639 C CA . GLU A 1 84 ? -10.591 3.087 7.970 1.00 85.12 84 GLU A CA 1
ATOM 640 C C . GLU A 1 84 ? -9.939 4.167 7.104 1.00 85.12 84 GLU A C 1
ATOM 642 O O . GLU A 1 84 ? -10.339 5.333 7.099 1.00 85.12 84 GLU A O 1
ATOM 647 N N . ARG A 1 85 ? -8.935 3.761 6.332 1.00 90.69 85 ARG A N 1
ATOM 648 C CA . ARG A 1 85 ? -8.191 4.624 5.414 1.00 90.69 85 ARG A CA 1
ATOM 649 C C . ARG A 1 85 ? -7.992 3.931 4.080 1.00 90.69 85 ARG A C 1
ATOM 651 O O . ARG A 1 85 ? -7.720 2.734 4.017 1.00 90.69 85 ARG A O 1
ATOM 658 N N . THR A 1 86 ? -8.101 4.704 3.007 1.00 92.56 86 THR A N 1
ATOM 659 C CA . THR A 1 86 ? -7.749 4.225 1.669 1.00 92.56 86 THR A CA 1
ATOM 660 C C . THR A 1 86 ? -6.250 4.376 1.479 1.00 92.56 86 THR A C 1
ATOM 662 O O . THR A 1 86 ? -5.705 5.454 1.698 1.00 92.56 86 THR A O 1
ATOM 665 N N . VAL A 1 87 ? -5.586 3.307 1.066 1.00 93.94 87 VAL A N 1
ATOM 666 C CA . VAL A 1 87 ? -4.176 3.305 0.688 1.00 93.94 87 VAL A CA 1
ATOM 667 C C . VAL A 1 87 ? -4.101 3.101 -0.813 1.00 93.94 87 VAL A C 1
ATOM 669 O O . VAL A 1 87 ? -4.711 2.176 -1.342 1.00 93.94 87 VAL A O 1
ATOM 672 N N . ARG A 1 88 ? -3.370 3.964 -1.509 1.00 94.81 88 ARG A N 1
ATOM 673 C CA . ARG A 1 88 ? -3.095 3.838 -2.939 1.00 94.81 88 ARG A CA 1
ATOM 674 C C . ARG A 1 88 ? -1.677 3.329 -3.129 1.00 94.81 88 ARG A C 1
ATOM 676 O O . ARG A 1 88 ? -0.753 3.869 -2.528 1.00 94.81 88 ARG A O 1
ATOM 683 N N . LEU A 1 89 ? -1.519 2.318 -3.975 1.00 93.50 89 LEU A N 1
ATOM 684 C CA . LEU A 1 89 ? -0.225 1.776 -4.363 1.00 93.50 89 LEU A CA 1
ATOM 685 C C . LEU A 1 89 ? -0.057 1.941 -5.872 1.00 93.50 89 LEU A C 1
ATOM 687 O O . LEU A 1 89 ? -0.948 1.565 -6.640 1.00 93.50 89 LEU A O 1
ATOM 691 N N . ARG A 1 90 ? 1.090 2.474 -6.292 1.00 93.31 90 ARG A N 1
ATOM 692 C CA . ARG A 1 90 ? 1.450 2.630 -7.703 1.00 93.31 90 ARG A CA 1
ATOM 693 C C . ARG A 1 90 ? 2.841 2.074 -7.987 1.00 93.31 90 ARG A C 1
ATOM 695 O O . ARG A 1 90 ? 3.779 2.346 -7.244 1.00 93.31 90 ARG A O 1
ATOM 702 N N . ALA A 1 91 ? 2.974 1.371 -9.104 1.00 90.50 91 ALA A N 1
ATOM 703 C CA . ALA A 1 91 ? 4.250 0.985 -9.694 1.00 90.50 91 ALA A CA 1
ATOM 704 C C . ALA A 1 91 ? 4.299 1.434 -11.159 1.00 90.50 91 ALA A C 1
ATOM 706 O O . ALA A 1 91 ? 3.320 1.280 -11.893 1.00 90.50 91 ALA A O 1
ATOM 707 N N . GLU A 1 92 ? 5.438 1.980 -11.582 1.00 82.44 92 GLU A N 1
ATOM 708 C CA . GLU A 1 92 ? 5.682 2.449 -12.948 1.00 82.44 92 GLU A CA 1
ATOM 709 C C . GLU A 1 92 ? 6.953 1.760 -13.486 1.00 82.44 92 GLU A C 1
ATOM 711 O O . GLU A 1 92 ? 8.060 2.132 -13.108 1.00 82.44 92 GLU A O 1
ATOM 716 N N . GLY A 1 93 ? 6.826 0.751 -14.358 1.00 68.69 93 GLY A N 1
ATOM 717 C CA . GLY A 1 93 ? 7.969 0.184 -15.100 1.00 68.69 93 GLY A CA 1
ATOM 718 C C . GLY A 1 93 ? 8.267 -1.304 -14.884 1.00 68.69 93 GLY A C 1
ATOM 719 O O . GLY A 1 93 ? 7.575 -1.990 -14.148 1.00 68.69 93 GLY A O 1
ATOM 720 N N . ALA A 1 94 ? 9.292 -1.799 -15.591 1.00 55.06 94 ALA A N 1
ATOM 721 C CA . ALA A 1 94 ? 9.532 -3.227 -15.849 1.00 55.06 94 ALA A CA 1
ATOM 722 C C . ALA A 1 94 ? 10.515 -3.936 -14.888 1.00 55.06 94 ALA A C 1
ATOM 724 O O . ALA A 1 94 ? 10.870 -5.089 -15.104 1.00 55.06 94 ALA A O 1
ATOM 725 N N . SER A 1 95 ? 11.027 -3.249 -13.862 1.00 61.62 95 SER A N 1
ATOM 726 C CA . SER A 1 95 ? 12.001 -3.828 -12.913 1.00 61.62 95 SER A CA 1
ATOM 727 C C . SER A 1 95 ? 11.653 -3.591 -11.443 1.00 61.62 95 SER A C 1
ATOM 729 O O . SER A 1 95 ? 12.506 -3.798 -10.593 1.00 61.62 95 SER A O 1
ATOM 731 N N . VAL A 1 96 ? 10.426 -3.128 -11.173 1.00 68.69 96 VAL A N 1
ATOM 732 C CA . VAL A 1 96 ? 9.886 -2.563 -9.919 1.00 68.69 96 VAL A CA 1
ATOM 733 C C . VAL A 1 96 ? 10.722 -2.826 -8.657 1.00 68.69 96 VAL A C 1
ATOM 735 O O . VAL A 1 96 ? 10.434 -3.709 -7.852 1.00 68.69 96 VAL A O 1
ATOM 738 N N . GLU A 1 97 ? 11.742 -1.994 -8.457 1.00 85.50 97 GLU A N 1
ATOM 739 C CA . GLU A 1 97 ? 12.516 -1.943 -7.207 1.00 85.50 97 GLU A CA 1
ATOM 740 C C . GLU A 1 97 ? 11.813 -1.082 -6.150 1.00 85.50 97 GLU A C 1
ATOM 742 O O . GLU A 1 97 ? 12.085 -1.209 -4.956 1.00 85.50 97 GLU A O 1
ATOM 747 N N . THR A 1 98 ? 10.878 -0.241 -6.603 1.00 90.69 98 THR A N 1
ATOM 748 C CA . THR A 1 98 ? 10.175 0.753 -5.797 1.00 90.69 98 THR A CA 1
ATOM 749 C C . THR A 1 98 ? 8.689 0.763 -6.131 1.00 90.69 98 THR A C 1
ATOM 751 O O . THR A 1 98 ? 8.310 0.799 -7.303 1.00 90.69 98 THR A O 1
ATOM 754 N N . ILE A 1 99 ? 7.850 0.814 -5.102 1.00 93.25 99 ILE A N 1
ATOM 755 C CA . ILE A 1 99 ? 6.422 1.127 -5.196 1.00 93.25 99 ILE A CA 1
ATOM 756 C C . ILE A 1 99 ? 6.150 2.455 -4.494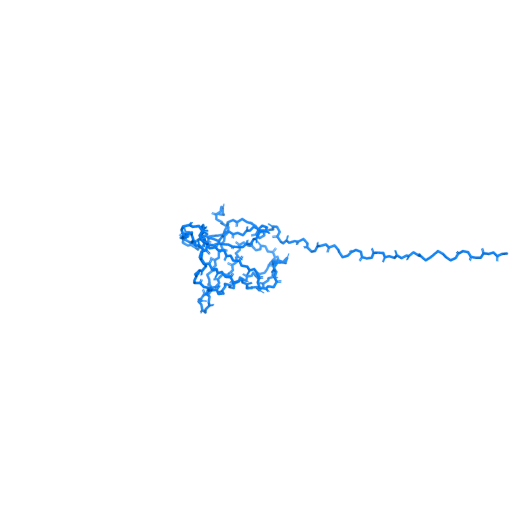 1.00 93.25 99 ILE A C 1
ATOM 758 O O . ILE A 1 99 ? 6.784 2.781 -3.498 1.00 93.25 99 ILE A O 1
ATOM 762 N N . PHE A 1 100 ? 5.207 3.238 -4.999 1.00 94.38 100 PHE A N 1
ATOM 763 C CA . PHE A 1 100 ? 4.779 4.482 -4.368 1.00 94.38 100 PHE A CA 1
ATOM 764 C C . PHE A 1 100 ? 3.500 4.240 -3.582 1.00 94.38 100 PHE A C 1
ATOM 766 O O . PHE A 1 100 ? 2.538 3.683 -4.115 1.00 94.38 100 PHE A O 1
ATOM 773 N N . VAL A 1 101 ? 3.492 4.670 -2.324 1.00 93.56 101 VAL A N 1
ATOM 774 C CA . VAL A 1 101 ? 2.401 4.439 -1.378 1.00 93.56 101 VAL A CA 1
ATOM 775 C C . VAL A 1 101 ? 1.863 5.780 -0.891 1.00 93.56 101 VAL A C 1
ATOM 777 O O . VAL A 1 101 ? 2.619 6.607 -0.392 1.00 93.56 101 VAL A O 1
ATOM 780 N N . SER A 1 102 ? 0.554 5.989 -1.006 1.00 94.12 102 SER A N 1
ATOM 781 C CA . SER A 1 102 ? -0.149 7.151 -0.444 1.00 94.12 102 SER A CA 1
ATOM 782 C C . SER A 1 102 ? -1.248 6.687 0.499 1.00 94.12 102 SER A C 1
ATOM 784 O O . SER A 1 102 ? -1.982 5.752 0.181 1.00 94.12 102 SER A O 1
ATOM 786 N N . VAL A 1 103 ? -1.403 7.362 1.636 1.00 90.44 103 VAL A N 1
ATOM 787 C CA . VAL A 1 103 ? -2.466 7.090 2.613 1.00 90.44 103 VAL A CA 1
ATOM 788 C C . VAL A 1 103 ? -3.447 8.261 2.625 1.00 90.44 103 VAL A C 1
ATOM 790 O O . VAL A 1 103 ? -3.062 9.390 2.921 1.00 90.44 103 VAL A O 1
ATOM 793 N N . GLY A 1 104 ? -4.717 7.997 2.309 1.00 88.81 104 GLY A N 1
ATOM 794 C CA . GLY A 1 104 ? -5.727 9.036 2.102 1.00 88.81 104 GLY A CA 1
ATOM 795 C C . GLY A 1 104 ? -5.305 10.004 0.995 1.00 88.81 104 GLY A C 1
ATOM 796 O O . GLY A 1 104 ? -4.871 9.575 -0.072 1.00 88.81 104 GLY A O 1
ATOM 797 N N . ASP A 1 105 ? -5.380 11.302 1.288 1.00 87.56 105 ASP A N 1
ATOM 798 C CA . ASP A 1 105 ? -4.919 12.381 0.403 1.00 87.56 105 ASP A CA 1
ATOM 799 C C . ASP A 1 105 ? -3.442 12.771 0.646 1.00 87.56 105 ASP A C 1
ATOM 801 O O . ASP A 1 105 ? -2.998 13.845 0.240 1.00 87.56 105 ASP A O 1
ATOM 805 N N . GLY A 1 106 ? -2.682 11.926 1.352 1.00 90.25 106 GLY A N 1
ATOM 806 C CA . GLY A 1 106 ? -1.268 12.148 1.648 1.00 90.25 106 GLY A CA 1
ATOM 807 C C . GLY A 1 106 ? -0.357 12.048 0.421 1.00 90.25 106 GLY A C 1
ATOM 808 O O . GLY A 1 106 ? -0.686 11.422 -0.590 1.00 90.25 106 GLY A O 1
ATOM 809 N N . GLU A 1 107 ? 0.826 12.651 0.527 1.00 93.44 107 GLU A N 1
ATOM 810 C CA . GLU A 1 107 ? 1.826 12.631 -0.542 1.00 93.44 107 GLU A CA 1
ATOM 811 C C . GLU A 1 107 ? 2.395 11.211 -0.753 1.00 93.44 107 GLU A C 1
ATOM 813 O O . GLU A 1 107 ? 2.564 10.476 0.223 1.00 93.44 107 GLU A O 1
ATOM 818 N N . PRO A 1 108 ? 2.667 10.780 -2.002 1.00 93.38 108 PRO A N 1
ATOM 819 C CA . PRO A 1 108 ? 3.254 9.469 -2.258 1.00 93.38 108 PRO A CA 1
ATOM 820 C C . PRO A 1 108 ? 4.653 9.324 -1.656 1.00 93.38 108 PRO A C 1
ATOM 822 O O . PRO A 1 108 ? 5.550 10.118 -1.936 1.00 93.38 108 PRO A O 1
ATOM 825 N N . VAL A 1 109 ? 4.855 8.253 -0.893 1.00 94.56 109 VAL A N 1
ATOM 826 C CA . VAL A 1 109 ? 6.145 7.861 -0.323 1.00 94.56 109 VAL A CA 1
ATOM 827 C C . VAL A 1 109 ? 6.711 6.688 -1.128 1.00 94.56 109 VAL A C 1
ATOM 829 O O . VAL A 1 109 ? 5.982 5.725 -1.380 1.00 94.56 109 VAL A O 1
ATOM 832 N N . PRO A 1 110 ? 7.986 6.731 -1.555 1.00 94.75 110 PRO A N 1
ATOM 833 C CA . PRO A 1 110 ? 8.612 5.604 -2.232 1.00 94.75 110 PRO A CA 1
ATOM 834 C C . PRO A 1 110 ? 9.008 4.523 -1.223 1.00 94.75 110 PRO A C 1
ATOM 836 O O . PRO A 1 110 ? 9.709 4.790 -0.255 1.00 94.75 110 PRO A O 1
ATOM 839 N N . PHE A 1 111 ? 8.589 3.294 -1.483 1.00 94.31 111 PHE A N 1
ATOM 840 C CA . PHE A 1 111 ? 8.906 2.102 -0.714 1.00 94.31 111 PHE A CA 1
ATOM 841 C C . PHE A 1 111 ? 9.767 1.175 -1.569 1.00 94.31 111 PHE A C 1
ATOM 843 O O . PHE A 1 111 ? 9.358 0.812 -2.670 1.00 94.31 111 PHE A O 1
ATOM 850 N N . ALA A 1 112 ? 10.933 0.776 -1.067 1.00 93.88 112 ALA A N 1
ATOM 851 C CA . ALA A 1 112 ? 11.846 -0.158 -1.731 1.00 93.88 112 ALA A CA 1
ATOM 852 C C . ALA A 1 112 ? 11.946 -1.472 -0.951 1.00 93.88 112 ALA A C 1
ATOM 854 O O . ALA A 1 112 ? 11.467 -1.565 0.178 1.00 93.88 112 ALA A O 1
ATOM 855 N N . ARG A 1 113 ? 12.579 -2.503 -1.516 1.00 92.62 113 ARG A N 1
ATOM 856 C CA . ARG A 1 113 ? 12.823 -3.755 -0.780 1.00 92.62 113 ARG A CA 1
ATOM 857 C C . ARG A 1 113 ? 13.660 -3.506 0.476 1.00 92.62 113 ARG A C 1
ATOM 859 O O . ARG A 1 113 ? 14.704 -2.869 0.403 1.00 92.62 113 ARG A O 1
ATOM 866 N N . CYS A 1 114 ? 13.215 -4.026 1.623 1.00 90.44 114 CYS A N 1
ATOM 867 C CA . CYS A 1 114 ? 13.902 -3.800 2.902 1.00 90.44 114 CYS A CA 1
ATOM 868 C C . CYS A 1 114 ? 15.320 -4.403 2.951 1.00 90.44 114 CYS A C 1
ATOM 870 O O . CYS A 1 114 ? 16.207 -3.813 3.576 1.00 90.44 114 CYS A O 1
ATOM 872 N N . ASP A 1 115 ? 15.520 -5.540 2.272 1.00 83.00 115 ASP A N 1
ATOM 873 C CA . ASP A 1 115 ? 16.790 -6.282 2.188 1.00 83.00 115 ASP A CA 1
ATOM 874 C C . ASP A 1 115 ? 17.710 -5.809 1.042 1.00 83.00 115 ASP A C 1
ATOM 876 O O . ASP A 1 115 ? 18.734 -6.443 0.775 1.00 83.00 115 ASP A O 1
ATOM 880 N N . GLY A 1 116 ? 17.324 -4.734 0.342 1.00 62.28 116 GLY A N 1
ATOM 881 C CA . GLY A 1 116 ? 18.102 -4.098 -0.728 1.00 62.28 116 GLY A CA 1
ATOM 882 C C . GLY A 1 116 ? 19.236 -3.212 -0.224 1.00 62.28 116 GLY A C 1
ATOM 883 O O . GLY A 1 116 ? 19.076 -2.561 0.840 1.00 62.28 116 GLY A O 1
#

pLDDT: mean 82.86, std 13.88, range [44.12, 94.88]